Protein AF-A0A2G9V1F2-F1 (afdb_monomer_lite)

Organism: Teladorsagia circumcincta (NCBI:txid45464)

Radius of gyration: 13.69 Å; chains: 1; bounding box: 33×30×32 Å

pLDDT: mean 94.8, std 7.44, range [48.66, 98.25]

Secondary structure (DSSP, 8-state):
-------SSHHHHHTT-SEE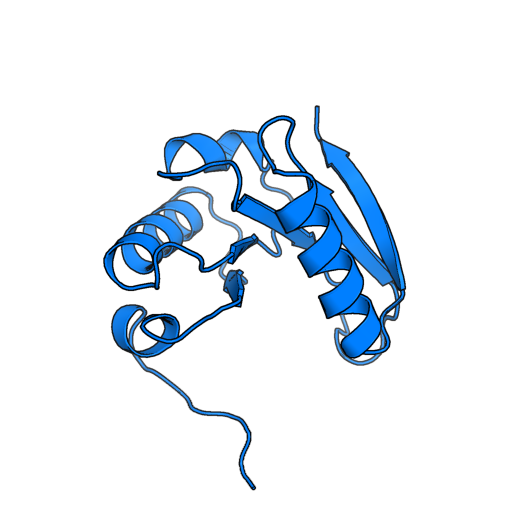EE---S-HHHHHHHHHHHHHHS-TTPEEEE--SSS-HHHHGGG-S-GGGEEEEEEPSSTTT--EEEEEE-TTS-HHHHHHHHHHHHHTT-EEEEEE--

InterPro domains:
  IPR006176 3-hydroxyacyl-CoA dehydrogenase, NAD binding [PF02737] (2-116)
  IPR036291 NAD(P)-binding domain superfamily [SSF51735] (4-116)
  IPR052242 Mitochondrial 3-hydroxyacyl-CoA dehydrogenase [PTHR43561] (1-116)

Foldseek 3Di:
DDPDDDDPDLLVVAQEAQEDEDDDPQDQVVLLVSLLRSVVRHDPNHAAEYQHDPDDQVSSVVSDPQLQRYWYWHADPVRLPAQEIETEHEPRHHPVNSVVNCVVSVVSVHDYDYHYDD

Sequence (118 aa):
MRQLTLCADVPSAVCNAVYIIEAVVEKKEVKEAIFTEAQNHCPPNALLITNTSSIRLVDLLPSMRDHARFAGLHFFNPVPVMKLVEVVSTPETSNETHQKLVDFCKSLGKQPVSCKVC

Structure (mmCIF, N/CA/C/O backbone):
data_AF-A0A2G9V1F2-F1
#
_e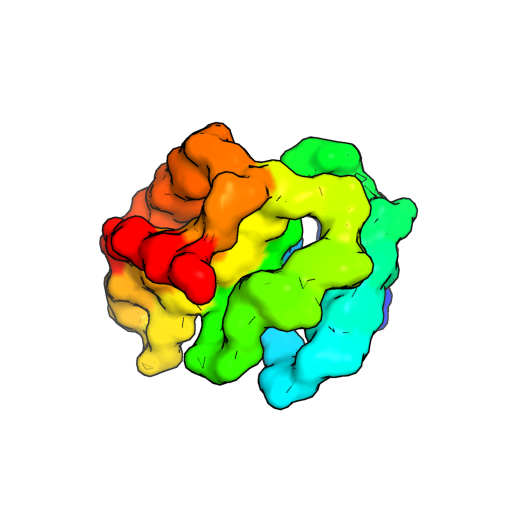ntry.id   AF-A0A2G9V1F2-F1
#
loop_
_atom_site.group_PDB
_atom_site.id
_atom_site.type_symbol
_atom_site.label_atom_id
_atom_site.label_alt_id
_atom_site.label_comp_id
_atom_site.label_asym_id
_atom_site.label_entity_id
_atom_site.label_seq_id
_atom_site.pdbx_PDB_ins_code
_atom_site.Cartn_x
_atom_site.Cartn_y
_atom_site.Cartn_z
_atom_site.occupancy
_atom_site.B_iso_or_equiv
_atom_site.auth_seq_id
_atom_site.auth_comp_id
_atom_site.auth_asym_id
_atom_site.auth_atom_id
_atom_site.pdbx_PDB_model_num
ATOM 1 N N . MET A 1 1 ? -18.793 -16.114 -9.056 1.00 48.66 1 MET A N 1
ATOM 2 C CA . MET A 1 1 ? -18.172 -14.887 -9.606 1.00 48.66 1 MET A CA 1
ATOM 3 C C . MET A 1 1 ? -16.687 -14.931 -9.296 1.00 48.66 1 MET A C 1
ATOM 5 O O . MET A 1 1 ? -16.340 -15.163 -8.145 1.00 48.66 1 MET A O 1
ATOM 9 N N . ARG A 1 2 ? -15.817 -14.791 -10.300 1.00 55.81 2 ARG A N 1
ATOM 10 C CA . ARG A 1 2 ? -14.364 -14.775 -10.094 1.00 55.81 2 ARG A CA 1
ATOM 11 C C . ARG A 1 2 ? -13.970 -13.342 -9.733 1.00 55.81 2 ARG A C 1
ATOM 13 O O . ARG A 1 2 ? -14.093 -12.463 -10.572 1.00 55.81 2 ARG A O 1
ATOM 20 N N . GLN A 1 3 ? -13.582 -13.109 -8.482 1.00 87.50 3 GLN A N 1
ATOM 21 C CA . GLN A 1 3 ? -13.221 -11.776 -7.966 1.00 87.50 3 GLN A CA 1
ATOM 22 C C . GLN A 1 3 ? -11.735 -11.429 -8.185 1.00 87.50 3 GLN A C 1
ATOM 24 O O . GLN A 1 3 ? -11.236 -10.465 -7.621 1.00 87.50 3 GLN A O 1
ATOM 29 N N . LEU A 1 4 ? -11.018 -12.237 -8.973 1.00 92.56 4 LEU A N 1
ATOM 30 C CA . LEU A 1 4 ? -9.593 -12.081 -9.244 1.00 92.56 4 LEU A CA 1
ATOM 31 C C . LEU A 1 4 ? -9.364 -12.006 -10.751 1.00 92.56 4 LEU A C 1
ATOM 33 O O . LEU A 1 4 ? -9.739 -12.930 -11.482 1.00 92.56 4 LEU A O 1
ATOM 37 N N . THR A 1 5 ? -8.703 -10.933 -11.171 1.00 94.06 5 THR A N 1
ATOM 38 C CA . THR A 1 5 ? -8.227 -10.707 -12.536 1.00 94.06 5 THR A CA 1
ATOM 39 C C . THR A 1 5 ? -6.710 -10.619 -12.490 1.00 94.06 5 THR A C 1
ATOM 41 O O . THR A 1 5 ? -6.159 -9.926 -11.639 1.00 94.06 5 THR A O 1
ATOM 44 N N . LEU A 1 6 ? -6.037 -11.350 -13.376 1.00 95.62 6 LEU A N 1
ATOM 45 C CA . LEU A 1 6 ? -4.585 -11.292 -13.514 1.00 95.62 6 LEU A CA 1
ATOM 46 C C . LEU A 1 6 ? -4.240 -10.309 -14.630 1.00 95.62 6 LEU A C 1
ATOM 48 O O . LEU A 1 6 ? -4.815 -10.392 -15.714 1.00 95.62 6 LEU A O 1
ATOM 52 N N . CYS A 1 7 ? -3.287 -9.427 -14.361 1.00 95.19 7 CYS A N 1
ATOM 53 C CA . CYS A 1 7 ? -2.725 -8.495 -15.331 1.00 95.19 7 CYS A CA 1
ATOM 54 C C . CYS A 1 7 ? -1.234 -8.807 -15.503 1.00 95.19 7 CYS A C 1
ATOM 56 O O . CYS A 1 7 ? -0.587 -9.261 -14.559 1.00 95.19 7 CYS A O 1
ATOM 58 N N . ALA A 1 8 ? -0.700 -8.585 -16.703 1.00 94.94 8 ALA A N 1
ATOM 59 C CA . ALA A 1 8 ? 0.718 -8.802 -17.001 1.00 94.94 8 ALA A CA 1
ATOM 60 C C . ALA A 1 8 ? 1.565 -7.525 -16.848 1.00 94.94 8 ALA A C 1
ATOM 62 O O . ALA A 1 8 ? 2.790 -7.594 -16.889 1.00 94.94 8 ALA A O 1
ATOM 63 N N . ASP A 1 9 ? 0.914 -6.376 -16.669 1.00 95.62 9 ASP A N 1
ATOM 64 C CA . ASP A 1 9 ? 1.520 -5.051 -16.625 1.00 95.62 9 ASP A CA 1
ATOM 65 C C . ASP A 1 9 ? 0.858 -4.172 -15.549 1.00 95.62 9 ASP A C 1
ATOM 67 O O . ASP A 1 9 ? -0.304 -4.375 -15.175 1.00 95.62 9 ASP A O 1
ATOM 71 N N . VAL A 1 10 ? 1.613 -3.195 -15.038 1.00 96.38 10 VAL A N 1
ATOM 72 C CA . VAL A 1 10 ? 1.147 -2.255 -14.007 1.00 96.38 10 VAL A CA 1
ATOM 73 C C . VAL A 1 10 ? 0.007 -1.360 -14.514 1.00 96.38 10 VAL A C 1
ATOM 75 O O . VAL A 1 10 ? -0.992 -1.265 -13.797 1.00 96.38 10 VAL A O 1
ATOM 78 N N . PRO A 1 11 ? 0.071 -0.741 -15.714 1.00 96.81 11 PRO A N 1
ATOM 79 C CA . PRO A 1 11 ? -0.983 0.151 -16.199 1.00 96.81 11 PRO A CA 1
ATOM 80 C C . PRO A 1 11 ? -2.376 -0.483 -16.174 1.00 96.81 11 PRO A C 1
ATOM 82 O O . PRO A 1 11 ? -3.314 0.095 -15.618 1.00 96.81 11 PRO A O 1
ATOM 85 N N . SER A 1 12 ? -2.502 -1.698 -16.709 1.00 96.38 12 SER A N 1
ATOM 86 C CA . SER A 1 12 ? -3.768 -2.436 -16.756 1.00 96.38 12 SER A CA 1
ATOM 87 C C . SER A 1 12 ? -4.263 -2.847 -15.368 1.00 96.38 12 SER A C 1
ATOM 89 O O . SER A 1 12 ? -5.466 -3.002 -15.165 1.00 96.38 12 SER A O 1
ATOM 91 N N . ALA A 1 13 ? -3.358 -3.023 -14.401 1.00 96.38 13 ALA A N 1
ATOM 92 C CA . ALA A 1 13 ? -3.709 -3.373 -13.028 1.00 96.38 13 ALA A CA 1
ATOM 93 C C . ALA A 1 13 ? -4.226 -2.174 -12.214 1.00 96.38 13 ALA A C 1
ATOM 95 O O . ALA A 1 13 ? -5.091 -2.348 -11.354 1.00 96.38 13 ALA A O 1
ATOM 96 N N . VAL A 1 14 ? -3.708 -0.965 -12.462 1.00 97.69 14 VAL A N 1
ATOM 97 C CA . VAL A 1 14 ? -3.950 0.197 -11.585 1.00 97.69 14 VAL A CA 1
ATOM 98 C C . VAL A 1 14 ? -4.955 1.212 -12.128 1.00 97.69 14 VAL A C 1
ATOM 100 O O . VAL A 1 14 ? -5.415 2.058 -11.362 1.00 97.69 14 VAL A O 1
ATOM 103 N N . CYS A 1 15 ? -5.320 1.146 -13.413 1.00 96.75 15 CYS A N 1
ATOM 104 C CA . CYS A 1 15 ? -6.094 2.193 -14.097 1.00 96.75 15 CYS A CA 1
ATOM 105 C C . CYS A 1 15 ? -7.459 2.522 -13.471 1.00 96.75 15 CYS A C 1
ATOM 107 O O . CYS A 1 15 ? -7.930 3.649 -13.588 1.00 96.75 15 CYS A O 1
ATOM 109 N N . ASN A 1 16 ? -8.065 1.572 -12.756 1.00 95.88 16 ASN A N 1
ATOM 110 C CA . ASN A 1 16 ? -9.324 1.754 -12.025 1.00 95.88 16 ASN A CA 1
ATOM 111 C C . ASN A 1 16 ? -9.190 1.417 -10.527 1.00 95.88 16 ASN A C 1
ATOM 113 O O . ASN A 1 16 ? -10.189 1.177 -9.848 1.00 95.88 16 ASN A O 1
ATOM 117 N N . ALA A 1 17 ? -7.961 1.336 -10.008 1.00 96.69 17 ALA A N 1
ATOM 118 C CA . ALA A 1 17 ? -7.709 0.916 -8.636 1.00 96.69 17 ALA A CA 1
ATOM 119 C C . ALA A 1 17 ? -7.942 2.059 -7.638 1.00 96.69 17 ALA A C 1
ATOM 121 O O . ALA A 1 17 ? -7.520 3.192 -7.854 1.00 96.69 17 ALA A O 1
ATOM 122 N N . VAL A 1 18 ? -8.572 1.730 -6.507 1.00 96.62 18 VAL A N 1
ATOM 123 C CA . VAL A 1 18 ? -8.721 2.642 -5.357 1.00 96.62 18 VAL A CA 1
ATOM 124 C C . VAL A 1 18 ? -7.603 2.426 -4.335 1.00 96.62 18 VAL A C 1
ATOM 126 O O . VAL A 1 18 ? -7.107 3.384 -3.752 1.00 96.62 18 VAL A O 1
ATOM 129 N N . TYR A 1 19 ? -7.182 1.175 -4.147 1.00 97.50 19 TYR A N 1
ATOM 130 C CA . TYR A 1 19 ? -6.083 0.781 -3.269 1.00 97.50 19 TYR A CA 1
ATOM 131 C C . TYR A 1 19 ? -5.046 0.029 -4.102 1.00 97.50 19 TYR A C 1
ATOM 133 O O . TYR A 1 19 ? -5.381 -0.967 -4.745 1.00 97.50 19 TYR A O 1
ATOM 141 N N . ILE A 1 20 ? -3.800 0.491 -4.085 1.00 98.19 20 ILE A N 1
ATOM 142 C CA . ILE A 1 20 ? -2.671 -0.156 -4.756 1.00 98.19 20 ILE A CA 1
ATOM 143 C C . ILE A 1 20 ? -1.720 -0.631 -3.666 1.00 98.19 20 ILE A C 1
ATOM 145 O O . ILE A 1 20 ? -1.085 0.191 -3.011 1.00 98.19 20 ILE A O 1
ATOM 149 N N . ILE A 1 21 ? -1.653 -1.947 -3.457 1.00 98.00 21 ILE A N 1
ATOM 150 C CA . ILE A 1 21 ? -0.815 -2.573 -2.428 1.00 98.00 21 ILE A CA 1
ATOM 151 C C . ILE A 1 21 ? 0.380 -3.237 -3.108 1.00 98.00 21 ILE A C 1
ATOM 153 O O . ILE A 1 21 ? 0.240 -4.228 -3.823 1.00 98.00 21 ILE A O 1
ATOM 157 N N . GLU A 1 22 ? 1.558 -2.678 -2.877 1.00 97.81 22 GLU A N 1
ATOM 158 C CA . GLU A 1 22 ? 2.835 -3.170 -3.368 1.00 97.81 22 GLU A CA 1
ATOM 159 C C . GLU A 1 22 ? 3.387 -4.247 -2.418 1.00 97.81 22 GLU A C 1
ATOM 161 O O . GLU A 1 22 ? 3.531 -4.020 -1.216 1.00 97.81 22 GLU A O 1
ATOM 166 N N . ALA A 1 23 ? 3.690 -5.425 -2.970 1.00 96.81 23 ALA A N 1
ATOM 167 C CA . ALA A 1 23 ? 4.278 -6.564 -2.259 1.00 96.81 23 ALA A CA 1
ATOM 168 C C . ALA A 1 23 ? 5.303 -7.310 -3.142 1.00 96.81 23 ALA A C 1
ATOM 170 O O . ALA A 1 23 ? 5.260 -8.532 -3.292 1.00 96.81 23 ALA A O 1
ATOM 171 N N . VAL A 1 24 ? 6.190 -6.555 -3.789 1.00 96.44 24 VAL A N 1
ATOM 172 C CA . VAL A 1 24 ? 7.315 -7.059 -4.582 1.00 96.44 24 VAL A CA 1
ATOM 173 C C . VAL A 1 24 ? 8.530 -7.359 -3.698 1.00 96.44 24 VAL A C 1
ATOM 175 O O . VAL A 1 24 ? 8.500 -7.194 -2.479 1.00 96.44 24 VAL A O 1
ATOM 178 N N . VAL A 1 25 ? 9.620 -7.805 -4.330 1.00 96.38 25 VAL A N 1
ATOM 179 C CA . VAL A 1 25 ? 10.908 -8.043 -3.668 1.00 96.38 25 VAL A CA 1
ATOM 180 C C . VAL A 1 25 ? 11.356 -6.834 -2.842 1.00 96.38 25 VAL A C 1
ATOM 182 O O . VAL A 1 25 ? 11.180 -5.685 -3.246 1.00 96.38 25 VAL A O 1
ATOM 185 N N . GLU A 1 26 ? 11.984 -7.105 -1.699 1.00 96.12 26 GLU A N 1
ATOM 186 C CA . GLU A 1 26 ? 12.442 -6.090 -0.750 1.00 96.12 26 GLU A CA 1
ATOM 187 C C . GLU A 1 26 ? 13.713 -5.374 -1.241 1.00 96.12 26 GLU A C 1
ATOM 189 O O . GLU A 1 26 ? 14.805 -5.516 -0.693 1.00 96.12 26 GLU A O 1
ATOM 194 N N . LYS A 1 27 ? 13.571 -4.627 -2.339 1.00 97.12 27 LYS A N 1
ATOM 195 C CA . LYS A 1 27 ? 14.593 -3.768 -2.941 1.00 97.12 27 LYS A CA 1
ATOM 196 C C . LYS A 1 27 ? 13.990 -2.400 -3.206 1.00 97.12 27 LYS A C 1
ATOM 198 O O . LYS A 1 27 ? 12.971 -2.301 -3.893 1.00 97.12 27 LYS A O 1
ATOM 203 N N . LYS A 1 28 ? 14.631 -1.360 -2.676 1.00 96.31 28 LYS A N 1
ATOM 204 C CA . LYS A 1 28 ? 14.138 0.017 -2.736 1.00 96.31 28 LYS A CA 1
ATOM 205 C C . LYS A 1 28 ? 13.874 0.452 -4.176 1.00 96.31 28 LYS A C 1
ATOM 207 O O . LYS A 1 28 ? 12.768 0.878 -4.487 1.00 96.31 28 LYS A O 1
ATOM 212 N N . GLU A 1 29 ? 14.837 0.230 -5.060 1.00 97.00 29 GLU A N 1
ATOM 213 C CA . GLU A 1 29 ? 14.797 0.689 -6.450 1.00 97.00 29 GLU A CA 1
ATOM 214 C C . GLU A 1 29 ? 13.641 0.036 -7.223 1.00 97.00 29 GLU A C 1
ATOM 216 O O . GLU A 1 29 ? 13.008 0.664 -8.067 1.00 97.00 29 GLU A O 1
ATOM 221 N N . VAL A 1 30 ? 13.328 -1.227 -6.908 1.00 97.44 30 VAL A N 1
ATOM 222 C CA . VAL A 1 30 ? 12.216 -1.950 -7.541 1.00 97.44 30 VAL A CA 1
ATOM 223 C C . VAL A 1 30 ? 10.878 -1.378 -7.076 1.00 97.44 30 VAL A C 1
ATOM 225 O O . VAL A 1 30 ? 9.996 -1.145 -7.899 1.00 97.44 30 VAL A O 1
ATOM 228 N N . LYS A 1 31 ? 10.722 -1.116 -5.774 1.00 97.94 31 LYS A N 1
ATOM 229 C CA . LYS A 1 31 ? 9.496 -0.514 -5.230 1.00 97.94 31 LYS A CA 1
ATOM 230 C C . LYS A 1 31 ? 9.275 0.894 -5.782 1.00 97.94 31 LYS A C 1
ATOM 232 O O . LYS A 1 31 ? 8.172 1.204 -6.224 1.00 97.94 31 LYS A O 1
ATOM 237 N N . GLU A 1 32 ? 10.319 1.720 -5.820 1.00 97.69 32 GLU A N 1
ATOM 238 C CA . GLU A 1 32 ? 10.263 3.074 -6.390 1.00 97.69 32 GLU A CA 1
ATOM 239 C C . GLU A 1 32 ? 9.867 3.057 -7.872 1.00 97.69 32 GLU A C 1
ATOM 241 O O . GLU A 1 32 ? 9.024 3.855 -8.292 1.00 97.69 32 GLU A O 1
ATOM 246 N N . ALA A 1 33 ? 10.412 2.121 -8.659 1.00 97.31 33 ALA A N 1
ATOM 247 C CA . ALA A 1 33 ? 10.030 1.946 -10.059 1.00 97.31 33 ALA A CA 1
ATOM 248 C C . ALA A 1 33 ? 8.541 1.583 -10.200 1.00 97.31 33 ALA A C 1
ATOM 250 O O . ALA A 1 33 ? 7.827 2.224 -10.973 1.00 97.31 33 ALA A O 1
ATOM 251 N N . ILE A 1 34 ? 8.051 0.631 -9.397 1.00 97.50 34 ILE A N 1
ATOM 252 C CA . ILE A 1 34 ? 6.635 0.230 -9.389 1.00 97.50 34 ILE A CA 1
ATOM 253 C C . ILE A 1 34 ? 5.726 1.399 -9.015 1.00 97.50 34 ILE A C 1
ATOM 255 O O . ILE A 1 34 ? 4.717 1.624 -9.681 1.00 97.50 34 ILE A O 1
ATOM 259 N N . PHE A 1 35 ? 6.068 2.175 -7.986 1.00 97.88 35 PHE A N 1
ATOM 260 C CA . PHE A 1 35 ? 5.258 3.329 -7.607 1.00 97.88 35 PHE A CA 1
ATOM 261 C C . PHE A 1 35 ? 5.291 4.438 -8.654 1.00 97.88 35 PHE A C 1
ATOM 263 O O . PHE A 1 35 ? 4.269 5.084 -8.890 1.00 97.88 35 PHE A O 1
ATOM 270 N N . THR A 1 36 ? 6.435 4.666 -9.295 1.00 97.38 36 THR A N 1
ATOM 271 C CA . THR A 1 36 ? 6.554 5.642 -10.385 1.00 97.38 36 THR A CA 1
ATOM 272 C C . THR A 1 36 ? 5.639 5.262 -11.547 1.00 97.38 36 THR A C 1
ATOM 274 O O . THR A 1 36 ? 4.877 6.098 -12.033 1.00 97.38 36 THR A O 1
ATOM 277 N N . GLU A 1 37 ? 5.662 3.994 -11.957 1.00 97.50 37 GLU A N 1
ATOM 278 C CA . GLU A 1 37 ? 4.805 3.481 -13.023 1.00 97.50 37 GLU A CA 1
ATOM 279 C C . GLU A 1 37 ? 3.326 3.514 -12.622 1.00 97.50 37 GLU A C 1
ATOM 281 O O . GLU A 1 37 ? 2.497 4.047 -13.360 1.00 97.50 37 GLU A O 1
ATOM 286 N N . ALA A 1 38 ? 2.988 3.053 -11.415 1.00 97.88 38 ALA A N 1
ATOM 287 C CA . ALA A 1 38 ? 1.618 3.063 -10.917 1.00 97.88 38 ALA A CA 1
ATOM 288 C C . ALA A 1 38 ? 1.019 4.478 -10.917 1.00 97.88 38 ALA A C 1
ATOM 290 O O . ALA A 1 38 ? -0.103 4.673 -11.377 1.00 97.88 38 ALA A O 1
ATOM 291 N N . GLN A 1 39 ? 1.781 5.484 -10.481 1.00 97.50 39 GLN A N 1
ATOM 292 C CA . GLN A 1 39 ? 1.351 6.887 -10.447 1.00 97.50 39 GLN A CA 1
ATOM 293 C C . GLN A 1 39 ? 1.092 7.509 -11.822 1.00 97.50 39 GLN A C 1
ATOM 295 O O . GLN A 1 39 ? 0.399 8.523 -11.900 1.00 97.50 39 GLN A O 1
ATOM 300 N N . ASN A 1 40 ? 1.645 6.946 -12.899 1.00 97.56 40 ASN A N 1
ATOM 301 C CA . ASN A 1 40 ? 1.365 7.404 -14.262 1.00 97.56 40 ASN A CA 1
ATOM 302 C C . ASN A 1 40 ? 0.011 6.922 -14.781 1.00 97.56 40 ASN A C 1
ATOM 304 O O . ASN A 1 40 ? -0.532 7.531 -15.700 1.00 97.56 40 ASN A O 1
ATOM 308 N N . HIS A 1 41 ? -0.519 5.840 -14.211 1.00 98.00 41 HIS A N 1
ATOM 309 C CA . HIS A 1 41 ? -1.675 5.143 -14.765 1.00 98.00 41 HIS A CA 1
ATOM 310 C C . HIS A 1 41 ? -2.850 5.029 -13.797 1.00 98.00 41 HIS A C 1
ATOM 312 O O . HIS A 1 41 ? -3.966 4.790 -14.246 1.00 98.00 41 HIS A O 1
ATOM 318 N N . CYS A 1 42 ? -2.638 5.199 -12.492 1.00 97.75 42 CYS A N 1
ATOM 319 C CA . CYS A 1 42 ? -3.704 5.110 -11.504 1.00 97.75 42 CYS A CA 1
ATOM 320 C C . CYS A 1 42 ? -4.539 6.398 -11.416 1.00 97.75 42 CYS A C 1
ATOM 322 O O . CYS A 1 42 ? -4.024 7.489 -11.683 1.00 97.75 42 CYS A O 1
ATOM 324 N N . PRO A 1 43 ? -5.787 6.312 -10.924 1.00 97.69 43 PRO A N 1
ATOM 325 C CA . PRO A 1 43 ? -6.575 7.484 -10.568 1.00 97.69 43 PRO A CA 1
ATOM 326 C C . PRO A 1 43 ? -5.847 8.422 -9.581 1.00 97.69 43 PRO A C 1
ATOM 328 O O . PRO A 1 43 ? -5.104 7.960 -8.702 1.00 97.69 43 PRO A O 1
ATOM 331 N N . PRO A 1 44 ? -6.088 9.745 -9.648 1.00 95.00 44 PRO A N 1
ATOM 332 C CA . PRO A 1 44 ? -5.421 10.728 -8.785 1.00 95.00 44 PRO A CA 1
ATOM 333 C C . PRO A 1 44 ? -5.751 10.547 -7.295 1.00 95.00 44 PRO A C 1
ATOM 335 O O . PRO A 1 44 ? -4.966 10.931 -6.434 1.00 95.00 44 PRO A O 1
ATOM 338 N N . ASN A 1 45 ? -6.869 9.898 -6.974 1.00 94.69 45 ASN A N 1
ATOM 339 C CA . ASN A 1 45 ? -7.311 9.602 -5.612 1.00 94.69 45 ASN A CA 1
ATOM 340 C C . ASN A 1 45 ? -6.975 8.174 -5.133 1.00 94.69 45 ASN A C 1
ATOM 342 O O . ASN A 1 45 ? -7.396 7.800 -4.038 1.00 94.69 45 ASN A O 1
ATOM 346 N N . ALA A 1 46 ? -6.257 7.373 -5.929 1.00 97.75 46 ALA A N 1
ATOM 347 C CA . ALA A 1 46 ? -5.827 6.037 -5.525 1.00 97.75 46 ALA A CA 1
ATOM 348 C C . ALA A 1 46 ? -4.826 6.097 -4.357 1.00 97.75 46 ALA A C 1
ATOM 350 O O . ALA A 1 46 ? -3.902 6.908 -4.357 1.00 97.75 46 ALA A O 1
ATOM 351 N N . LEU A 1 47 ? -4.972 5.220 -3.368 1.00 98.25 47 LEU A N 1
ATOM 352 C CA . LEU A 1 47 ? -4.007 5.107 -2.276 1.00 98.25 47 LEU A CA 1
ATOM 353 C C . LEU A 1 47 ? -2.827 4.229 -2.698 1.00 98.25 47 LEU A C 1
ATOM 355 O O . LEU A 1 47 ? -3.025 3.146 -3.254 1.00 98.25 47 LEU A O 1
ATOM 359 N N . LEU A 1 48 ? -1.612 4.693 -2.406 1.00 98.25 48 LEU A N 1
ATOM 360 C 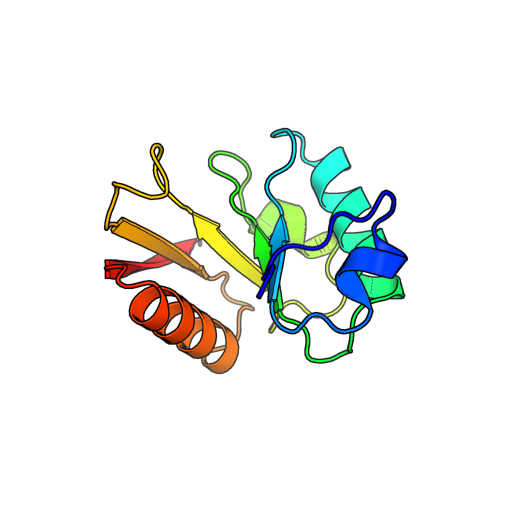CA . LEU A 1 48 ? -0.362 3.986 -2.679 1.00 98.25 48 LEU A CA 1
ATOM 361 C C . LEU A 1 48 ? 0.161 3.385 -1.380 1.00 98.25 48 LEU A C 1
ATOM 363 O O . LEU A 1 48 ? 0.465 4.099 -0.428 1.00 98.25 48 LEU A O 1
ATOM 367 N N . ILE A 1 49 ? 0.228 2.063 -1.327 1.00 98.19 49 ILE A N 1
ATOM 368 C CA . ILE A 1 49 ? 0.448 1.332 -0.087 1.00 98.19 49 ILE A CA 1
ATOM 369 C C . ILE A 1 49 ? 1.582 0.344 -0.302 1.00 98.19 49 ILE A C 1
ATOM 371 O O . ILE A 1 49 ? 1.575 -0.389 -1.286 1.00 98.19 49 ILE A O 1
ATOM 375 N N . THR A 1 50 ? 2.538 0.282 0.619 1.00 98.06 50 THR A N 1
ATOM 376 C CA . THR A 1 50 ? 3.597 -0.739 0.597 1.00 98.06 50 THR A CA 1
ATOM 377 C C . THR A 1 50 ? 3.432 -1.739 1.741 1.00 98.06 50 THR A C 1
ATOM 379 O O . THR A 1 50 ? 3.144 -1.353 2.873 1.00 98.06 50 THR A O 1
ATOM 382 N N . ASN A 1 51 ? 3.640 -3.026 1.458 1.00 97.50 51 ASN A N 1
ATOM 383 C CA . ASN A 1 51 ? 3.754 -4.100 2.455 1.00 97.50 51 ASN A CA 1
ATOM 384 C C . ASN A 1 51 ? 5.216 -4.325 2.906 1.00 97.50 51 ASN A C 1
ATOM 386 O O . ASN A 1 51 ? 5.550 -5.395 3.403 1.00 97.50 51 ASN A O 1
ATOM 390 N N . THR A 1 52 ? 6.111 -3.358 2.678 1.00 95.75 52 THR A N 1
ATOM 391 C CA . THR A 1 52 ? 7.514 -3.407 3.130 1.00 95.75 52 THR A CA 1
ATOM 392 C C . THR A 1 52 ? 7.637 -3.810 4.604 1.00 95.75 52 THR A C 1
ATOM 394 O O . THR A 1 52 ? 6.857 -3.361 5.447 1.00 95.75 52 THR A O 1
ATOM 397 N N . SER A 1 53 ? 8.642 -4.627 4.915 1.00 90.25 53 SER A N 1
ATOM 398 C CA . SER A 1 53 ? 8.955 -5.066 6.284 1.00 90.25 53 SER A CA 1
ATOM 399 C C . SER A 1 53 ? 10.261 -4.463 6.802 1.00 90.25 53 SER A C 1
ATOM 401 O O . SER A 1 53 ? 10.510 -4.477 8.005 1.00 90.25 53 SER A O 1
ATOM 403 N N . SER A 1 54 ? 11.142 -3.985 5.919 1.00 89.62 54 SER A N 1
ATOM 404 C CA . SER A 1 54 ? 12.497 -3.548 6.287 1.00 89.62 54 SER A CA 1
ATOM 405 C C . SER A 1 54 ? 12.919 -2.229 5.644 1.00 89.62 54 SER A C 1
ATOM 407 O O . SER A 1 54 ? 13.831 -1.577 6.153 1.00 89.62 54 SER A O 1
ATOM 409 N N . ILE A 1 55 ? 12.266 -1.798 4.561 1.00 94.38 55 ILE A N 1
ATOM 410 C CA . ILE A 1 55 ? 12.524 -0.482 3.961 1.00 94.38 55 ILE A CA 1
ATOM 411 C C . ILE A 1 55 ? 11.685 0.568 4.689 1.00 94.38 55 ILE A C 1
ATOM 413 O O . ILE A 1 55 ? 10.468 0.420 4.822 1.00 94.38 55 ILE A O 1
ATOM 417 N N . ARG A 1 56 ? 12.333 1.647 5.141 1.00 94.25 56 ARG A N 1
ATOM 418 C CA . ARG A 1 56 ? 11.655 2.759 5.816 1.00 94.25 56 ARG A CA 1
ATOM 419 C C . ARG A 1 56 ? 10.794 3.517 4.807 1.00 94.25 56 ARG A C 1
ATOM 421 O O . ARG A 1 56 ? 11.264 3.849 3.723 1.00 94.25 56 ARG A O 1
ATOM 428 N N . LEU A 1 57 ? 9.561 3.866 5.177 1.00 95.25 57 LEU A N 1
ATOM 429 C CA . LEU A 1 57 ? 8.652 4.604 4.285 1.00 95.25 57 LEU A CA 1
ATOM 430 C C . LEU A 1 57 ? 9.236 5.955 3.854 1.00 95.25 57 LEU A C 1
ATOM 432 O O . LEU A 1 57 ? 9.069 6.344 2.703 1.00 95.25 57 LEU A O 1
ATOM 436 N N . VAL A 1 58 ? 9.965 6.630 4.750 1.00 93.62 58 VAL A N 1
ATOM 437 C CA . VAL A 1 58 ? 10.631 7.909 4.452 1.00 93.62 58 VAL A CA 1
ATOM 438 C C . VAL A 1 58 ? 11.622 7.800 3.292 1.00 93.62 58 VAL A C 1
ATOM 440 O O . VAL A 1 58 ? 11.798 8.757 2.547 1.00 93.62 58 VAL A O 1
ATOM 443 N N . ASP A 1 59 ? 12.219 6.621 3.085 1.00 94.50 59 ASP A N 1
ATOM 444 C CA . ASP A 1 59 ? 13.151 6.392 1.983 1.00 94.50 59 ASP A CA 1
ATOM 445 C C . ASP A 1 59 ? 12.436 6.260 0.632 1.00 94.50 59 ASP A C 1
ATOM 447 O O . ASP A 1 59 ? 13.087 6.455 -0.390 1.00 94.50 59 ASP A O 1
ATOM 451 N N . LEU A 1 60 ? 11.135 5.946 0.622 1.00 95.94 60 LEU A N 1
ATOM 452 C CA . LEU A 1 60 ? 10.306 5.800 -0.582 1.00 95.94 60 LEU A CA 1
ATOM 453 C C . LEU A 1 60 ? 9.565 7.094 -0.955 1.00 95.94 60 LEU A C 1
ATOM 455 O O . LEU A 1 60 ? 9.153 7.242 -2.108 1.00 95.94 60 LEU A O 1
ATOM 459 N N . LEU A 1 61 ? 9.428 8.042 -0.018 1.00 95.12 61 LEU A N 1
ATOM 460 C CA . LEU A 1 61 ? 8.770 9.335 -0.243 1.00 95.12 61 LEU A CA 1
ATOM 461 C C . LEU A 1 61 ? 9.283 10.093 -1.479 1.00 95.12 61 LEU A C 1
ATOM 463 O O . LEU A 1 61 ? 8.439 10.588 -2.217 1.00 95.12 61 LEU A O 1
ATOM 467 N N . PRO A 1 62 ? 10.596 10.145 -1.795 1.00 95.19 62 PRO A N 1
ATOM 468 C CA . PRO A 1 62 ? 11.076 10.867 -2.978 1.00 95.19 62 PRO A CA 1
ATOM 469 C C . PRO A 1 62 ? 10.497 10.376 -4.314 1.00 95.19 62 PRO A C 1
ATOM 471 O O . PRO A 1 62 ? 10.524 11.114 -5.296 1.00 95.19 62 PRO A O 1
ATOM 474 N N . SER A 1 63 ? 9.978 9.143 -4.368 1.00 94.56 63 SER A N 1
ATOM 475 C CA . SER A 1 63 ? 9.313 8.594 -5.558 1.00 94.56 63 SER A CA 1
ATOM 476 C C . SER A 1 63 ? 7.807 8.899 -5.618 1.00 94.56 63 SER A C 1
ATOM 478 O O . SER A 1 63 ? 7.158 8.613 -6.627 1.00 94.56 63 SER A O 1
ATOM 480 N N . MET A 1 64 ? 7.228 9.490 -4.568 1.00 96.81 64 MET A N 1
ATOM 481 C CA . MET A 1 64 ? 5.813 9.857 -4.500 1.00 96.81 64 MET A CA 1
ATOM 482 C C . MET A 1 64 ? 5.575 11.280 -5.020 1.00 96.81 64 MET A C 1
ATOM 484 O O . MET A 1 64 ? 6.254 12.224 -4.636 1.00 96.81 64 MET A O 1
ATOM 488 N N . ARG A 1 65 ? 4.543 11.457 -5.848 1.00 96.38 65 ARG A N 1
ATOM 489 C CA . ARG A 1 65 ? 4.038 12.773 -6.285 1.00 96.38 65 ARG A CA 1
ATOM 490 C C . ARG A 1 65 ? 3.155 13.438 -5.237 1.00 96.38 65 ARG A C 1
ATOM 492 O O . ARG A 1 65 ? 3.099 14.659 -5.166 1.00 96.38 65 ARG A O 1
ATOM 499 N N . ASP A 1 66 ? 2.445 12.623 -4.466 1.00 96.69 66 ASP A N 1
ATOM 500 C CA . ASP A 1 66 ? 1.573 13.057 -3.383 1.00 96.69 66 ASP A CA 1
ATOM 501 C C . ASP A 1 66 ? 1.788 12.142 -2.177 1.00 96.69 66 ASP A C 1
ATOM 503 O O . ASP A 1 66 ? 1.404 10.970 -2.175 1.00 96.69 66 ASP A O 1
ATOM 507 N N . HIS A 1 67 ? 2.435 12.689 -1.153 1.00 97.31 67 HIS A N 1
ATOM 508 C CA . HIS A 1 67 ? 2.764 11.955 0.062 1.00 97.31 67 HIS A CA 1
ATOM 509 C C . HIS A 1 67 ? 1.517 11.713 0.934 1.00 97.31 67 HIS A C 1
ATOM 511 O O . HIS A 1 67 ? 1.475 10.744 1.691 1.00 97.31 67 HIS A O 1
ATOM 517 N N . ALA A 1 68 ? 0.465 12.530 0.791 1.00 97.62 68 ALA A N 1
ATOM 518 C CA . ALA A 1 68 ? -0.744 12.450 1.611 1.00 97.62 68 ALA A CA 1
ATOM 519 C C . ALA A 1 68 ? -1.519 11.140 1.413 1.00 97.62 68 ALA A C 1
ATOM 521 O O . ALA A 1 68 ? -2.244 10.700 2.315 1.00 97.62 68 ALA A O 1
ATOM 522 N N . ARG A 1 69 ? -1.350 10.507 0.248 1.00 97.31 69 ARG A N 1
ATOM 523 C CA . ARG A 1 69 ? -1.965 9.232 -0.153 1.00 97.31 69 ARG A CA 1
ATOM 524 C C . ARG A 1 69 ? -1.015 8.031 -0.089 1.00 97.31 69 ARG A C 1
ATOM 526 O O . ARG A 1 69 ? -1.399 6.949 -0.535 1.00 97.31 69 ARG A O 1
ATOM 533 N N . PHE A 1 70 ? 0.195 8.213 0.445 1.00 98.12 70 PHE A N 1
ATOM 534 C CA . PHE A 1 70 ? 1.178 7.147 0.634 1.00 98.12 70 PHE A CA 1
ATOM 535 C C . PHE A 1 70 ? 1.214 6.667 2.088 1.00 98.12 70 PHE A C 1
ATOM 537 O O . PHE A 1 70 ? 1.196 7.475 3.021 1.00 98.12 70 PHE A O 1
ATOM 544 N N . ALA A 1 71 ? 1.258 5.350 2.284 1.00 97.88 71 ALA A N 1
ATOM 545 C CA . ALA A 1 71 ? 1.353 4.725 3.601 1.00 97.88 71 ALA A CA 1
ATOM 546 C C . ALA A 1 71 ? 1.914 3.295 3.516 1.00 97.88 71 ALA A C 1
ATOM 548 O O . ALA A 1 71 ? 2.051 2.710 2.442 1.00 97.88 71 ALA A O 1
ATOM 549 N N . GLY A 1 72 ? 2.204 2.708 4.671 1.00 97.38 72 GLY A N 1
ATOM 550 C CA . GLY A 1 72 ? 2.537 1.296 4.816 1.00 97.38 72 GLY A CA 1
ATOM 551 C C . GLY A 1 72 ? 1.349 0.500 5.348 1.00 97.38 72 GLY A C 1
ATOM 552 O O . GLY A 1 72 ? 0.578 0.983 6.180 1.00 97.38 72 GLY A O 1
ATOM 553 N N . LEU A 1 73 ? 1.216 -0.734 4.873 1.00 96.75 73 LEU A N 1
ATOM 554 C CA . LEU A 1 73 ? 0.227 -1.693 5.347 1.00 96.75 73 LEU A CA 1
ATOM 555 C C . LEU A 1 73 ? 0.879 -3.066 5.455 1.00 96.75 73 LEU A C 1
ATOM 557 O O . LEU A 1 73 ? 0.926 -3.816 4.482 1.00 96.75 73 LEU A O 1
ATOM 561 N N . HIS A 1 74 ? 1.419 -3.364 6.632 1.00 96.69 74 HIS A N 1
ATOM 562 C CA . HIS A 1 74 ? 2.244 -4.545 6.843 1.00 96.69 74 HIS A CA 1
ATOM 563 C C . HIS A 1 74 ? 1.399 -5.712 7.365 1.00 96.69 74 HIS A C 1
ATOM 565 O O . HIS A 1 74 ? 0.858 -5.692 8.477 1.00 96.69 74 HIS A O 1
ATOM 571 N N . PHE A 1 75 ? 1.259 -6.729 6.515 1.00 96.31 75 PHE A N 1
ATOM 572 C CA . PHE A 1 75 ? 0.585 -7.986 6.811 1.00 96.31 75 PHE A CA 1
ATOM 573 C C . PHE A 1 75 ? 1.575 -9.043 7.296 1.00 96.31 75 PHE A C 1
ATOM 575 O O . PHE A 1 75 ? 2.681 -9.181 6.779 1.00 96.31 75 PHE A O 1
ATOM 582 N N . PHE A 1 76 ? 1.115 -9.884 8.220 1.00 93.25 76 PHE A N 1
ATOM 583 C CA . PHE A 1 76 ? 1.899 -10.994 8.750 1.00 93.25 76 PHE A CA 1
ATOM 584 C C . PHE A 1 76 ? 1.581 -12.298 8.012 1.00 93.25 76 PHE A C 1
ATOM 586 O O . PHE A 1 76 ? 0.420 -12.627 7.759 1.00 93.25 76 PHE A O 1
ATOM 593 N N . ASN A 1 77 ? 2.617 -13.073 7.691 1.00 89.81 77 ASN A N 1
ATOM 594 C CA . ASN A 1 77 ? 2.483 -14.378 7.047 1.00 89.81 77 ASN A CA 1
ATOM 595 C C . ASN A 1 77 ? 2.100 -15.457 8.087 1.00 89.81 77 ASN A C 1
ATOM 597 O O . ASN A 1 77 ? 2.779 -15.538 9.112 1.00 89.81 77 ASN A O 1
ATOM 601 N N . PRO A 1 78 ? 1.087 -16.318 7.852 1.00 91.62 78 PRO A N 1
ATOM 602 C CA . PRO A 1 78 ? 0.192 -16.384 6.688 1.00 91.62 78 PRO A CA 1
ATOM 603 C C . PRO A 1 78 ? -0.916 -15.329 6.673 1.00 91.62 78 PRO A C 1
ATOM 605 O O . PRO A 1 78 ? -1.750 -15.276 7.579 1.00 91.62 78 PRO A O 1
ATOM 608 N N . VAL A 1 79 ? -0.992 -14.561 5.579 1.00 93.50 79 VAL A N 1
ATOM 609 C CA . VAL A 1 79 ? -1.910 -13.414 5.435 1.00 93.50 79 VAL A CA 1
ATOM 610 C C . VAL A 1 79 ? -3.378 -13.768 5.700 1.00 93.50 79 VAL A C 1
ATOM 612 O O . VAL A 1 79 ? -4.039 -12.997 6.390 1.00 93.50 79 VAL A O 1
ATOM 615 N N . PRO A 1 80 ? -3.941 -14.905 5.243 1.00 92.12 80 PRO A N 1
ATOM 616 C CA . PRO A 1 80 ? -5.341 -15.232 5.530 1.00 92.12 80 PRO A CA 1
ATOM 617 C C . PRO A 1 80 ? -5.609 -15.545 7.009 1.00 92.12 80 PRO A C 1
ATOM 619 O O . PRO A 1 80 ? -6.706 -15.288 7.497 1.00 92.12 80 PRO A O 1
ATOM 622 N N . VAL A 1 81 ? -4.607 -16.067 7.722 1.00 93.44 81 VAL A N 1
ATOM 623 C CA . VAL A 1 81 ? -4.737 -16.583 9.095 1.00 93.44 81 VAL A CA 1
ATOM 624 C C . VAL A 1 81 ? -4.468 -15.491 10.129 1.00 93.44 81 VAL A C 1
ATOM 626 O O . VAL A 1 81 ? -5.196 -15.371 11.115 1.00 93.44 81 VAL A O 1
ATOM 629 N N . MET A 1 82 ? -3.439 -14.674 9.905 1.00 94.62 82 MET A N 1
ATOM 630 C CA . MET A 1 82 ? -3.024 -13.643 10.851 1.00 94.62 82 MET A CA 1
ATOM 631 C C . MET A 1 82 ? -4.044 -12.506 10.901 1.00 94.62 82 MET A C 1
ATOM 633 O O . MET A 1 82 ? -4.470 -11.986 9.869 1.00 94.62 82 MET A O 1
ATOM 637 N N . LYS A 1 83 ? -4.458 -12.116 12.111 1.00 93.81 83 LYS A N 1
ATOM 638 C CA . LYS A 1 83 ? -5.433 -11.031 12.307 1.00 93.81 83 LYS A CA 1
ATOM 639 C C . LYS A 1 83 ? -4.783 -9.656 12.347 1.00 93.81 83 LYS A C 1
ATOM 641 O O . LYS A 1 83 ? -5.413 -8.698 11.922 1.00 93.81 83 LYS A O 1
ATOM 646 N N . LEU A 1 84 ? -3.558 -9.569 12.854 1.00 96.06 84 LEU A N 1
ATOM 647 C CA . LEU A 1 84 ? -2.841 -8.312 13.011 1.00 96.06 84 LEU A CA 1
ATOM 648 C C . LEU A 1 84 ? -2.434 -7.740 11.649 1.00 96.06 84 LEU A C 1
ATOM 650 O O . LEU A 1 84 ? -1.962 -8.482 10.785 1.00 96.06 84 LEU A O 1
ATOM 654 N N . VAL A 1 85 ? -2.607 -6.430 11.487 1.00 97.12 85 VAL A N 1
ATOM 655 C CA . VAL A 1 85 ? -2.063 -5.646 10.372 1.00 97.12 85 VAL A CA 1
ATOM 656 C C . VAL A 1 85 ? -1.573 -4.316 10.930 1.00 97.12 85 VAL A C 1
ATOM 658 O O . VAL A 1 85 ? -2.294 -3.666 11.686 1.00 97.12 85 VAL A O 1
ATOM 661 N N . GLU A 1 86 ? -0.370 -3.893 10.566 1.00 97.31 86 GLU A N 1
ATOM 662 C CA . GLU A 1 86 ? 0.159 -2.588 10.971 1.00 97.31 86 GLU A CA 1
ATOM 663 C C . GLU A 1 86 ? -0.171 -1.547 9.898 1.00 97.31 86 GLU A C 1
ATOM 665 O O . GLU A 1 86 ? 0.213 -1.690 8.736 1.00 97.31 86 GLU A O 1
ATOM 670 N N . VAL A 1 87 ? -0.894 -0.496 10.285 1.00 97.69 87 VAL A N 1
ATOM 671 C CA . VAL A 1 87 ? -1.156 0.679 9.447 1.00 97.69 87 VAL A CA 1
ATOM 672 C C . VAL A 1 87 ? -0.091 1.714 9.779 1.00 97.69 87 VAL A C 1
ATOM 674 O O . VAL A 1 87 ? -0.157 2.375 10.819 1.00 97.69 87 VAL A O 1
AT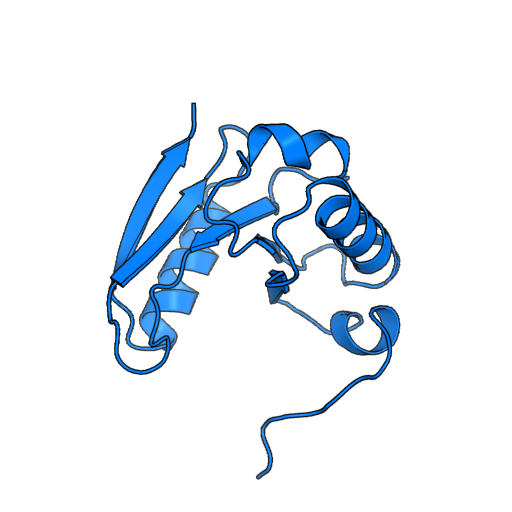OM 677 N N . VAL A 1 88 ? 0.907 1.824 8.909 1.00 96.62 88 VAL A N 1
ATOM 678 C CA . VAL A 1 88 ? 2.109 2.630 9.130 1.00 96.62 88 VAL A CA 1
ATOM 679 C C . VAL A 1 88 ? 1.974 3.956 8.383 1.00 96.62 88 VAL A C 1
ATOM 681 O O . VAL A 1 88 ? 1.858 3.979 7.160 1.00 96.62 88 VAL A O 1
ATOM 684 N N . SER A 1 89 ? 2.002 5.070 9.109 1.00 96.31 89 SER A N 1
ATOM 685 C CA . SER A 1 89 ? 1.917 6.422 8.539 1.00 96.31 89 SER A CA 1
ATOM 686 C C . SER A 1 89 ? 3.242 7.170 8.670 1.00 96.31 89 SER A C 1
ATOM 688 O O . SER A 1 89 ? 3.916 7.058 9.699 1.00 96.31 89 SER A O 1
ATOM 690 N N . THR A 1 90 ? 3.584 7.960 7.649 1.00 95.56 90 THR A N 1
ATOM 691 C CA . THR A 1 90 ? 4.620 9.001 7.737 1.00 95.56 90 THR A CA 1
ATOM 692 C C . THR A 1 90 ? 4.001 10.308 8.254 1.00 95.56 90 THR A C 1
ATOM 694 O O . THR A 1 90 ? 2.769 10.408 8.330 1.00 95.56 90 THR A O 1
ATOM 697 N N . PRO A 1 91 ? 4.804 11.324 8.620 1.00 94.75 91 PRO A N 1
ATOM 698 C CA . PRO A 1 91 ? 4.284 12.646 8.979 1.00 94.75 91 PRO A CA 1
ATOM 699 C C . PRO A 1 91 ? 3.438 13.308 7.880 1.00 94.75 91 PRO A C 1
ATOM 701 O O . PRO A 1 91 ? 2.561 14.113 8.181 1.00 94.75 91 PRO A O 1
ATOM 704 N N . GLU A 1 92 ? 3.694 12.969 6.617 1.00 95.56 92 GLU A N 1
ATOM 705 C CA . GLU A 1 92 ? 3.002 13.501 5.445 1.00 95.56 92 GLU A CA 1
ATOM 706 C C . GLU A 1 92 ? 1.730 12.725 5.087 1.00 95.56 92 GLU A C 1
ATOM 708 O O . GLU A 1 92 ? 0.880 13.265 4.380 1.00 95.56 92 GLU A O 1
ATOM 713 N N . THR A 1 93 ? 1.569 11.484 5.563 1.00 97.25 93 THR A N 1
ATOM 714 C CA . THR A 1 93 ? 0.350 10.698 5.339 1.00 97.25 93 THR A CA 1
ATOM 715 C C . THR A 1 93 ? -0.857 11.431 5.929 1.00 97.25 93 THR A C 1
ATOM 717 O O . THR A 1 93 ? -0.886 11.757 7.117 1.00 97.25 93 THR A O 1
ATOM 720 N N . SER A 1 94 ? -1.904 11.644 5.129 1.00 97.50 94 SER A N 1
ATOM 721 C CA . SER A 1 94 ? -3.109 12.310 5.629 1.00 97.50 94 SER A CA 1
ATOM 722 C C . SER A 1 94 ? -3.883 11.438 6.621 1.00 97.50 94 SER A C 1
ATOM 724 O O . SER A 1 94 ? -3.932 10.208 6.514 1.00 97.50 94 SER A O 1
ATOM 726 N N . ASN A 1 95 ? -4.582 12.092 7.553 1.00 97.19 95 ASN A N 1
ATOM 727 C CA . ASN A 1 95 ? -5.506 11.415 8.467 1.00 97.19 95 ASN A CA 1
ATOM 728 C C . ASN A 1 95 ? -6.609 10.657 7.709 1.00 97.19 95 ASN A C 1
ATOM 730 O O . ASN A 1 95 ? -7.042 9.597 8.153 1.00 97.19 95 ASN A O 1
ATOM 734 N N . GLU A 1 96 ? -7.043 11.177 6.556 1.00 97.44 96 GLU A N 1
ATOM 735 C CA . GLU A 1 96 ? -8.032 10.517 5.702 1.00 97.44 96 GLU A CA 1
ATOM 736 C C . GLU A 1 96 ? -7.493 9.196 5.139 1.00 97.44 96 GLU A C 1
ATOM 738 O O . GLU A 1 96 ? -8.161 8.167 5.247 1.00 97.44 96 GLU A O 1
ATOM 743 N N . THR A 1 97 ? -6.272 9.198 4.592 1.00 97.56 97 THR A N 1
ATOM 744 C CA . THR A 1 97 ? -5.593 7.982 4.119 1.00 97.56 97 THR A CA 1
ATOM 745 C C . THR A 1 97 ? -5.448 6.970 5.246 1.00 97.56 97 THR A C 1
ATOM 747 O O . THR A 1 97 ? -5.817 5.810 5.075 1.00 97.56 97 THR A O 1
ATOM 750 N N . HIS A 1 98 ? -4.979 7.405 6.419 1.00 97.81 98 HIS A N 1
ATOM 751 C CA . HIS A 1 98 ? -4.848 6.530 7.583 1.00 97.81 98 HIS A CA 1
ATOM 752 C C . HIS A 1 98 ? -6.183 5.867 7.948 1.00 97.81 98 HIS A C 1
ATOM 754 O O . HIS A 1 98 ? -6.261 4.645 8.082 1.00 97.81 98 HIS A O 1
ATOM 760 N N . GLN A 1 99 ? -7.251 6.659 8.051 1.00 97.88 99 GLN A N 1
ATOM 761 C CA . GLN A 1 99 ? -8.571 6.160 8.421 1.00 97.88 99 GLN A CA 1
ATOM 762 C C . GLN A 1 99 ? -9.130 5.189 7.369 1.00 97.88 99 GLN A C 1
ATOM 764 O O . GLN A 1 99 ? -9.605 4.109 7.723 1.00 97.88 99 GLN A O 1
ATOM 769 N N . LYS A 1 100 ? -8.982 5.506 6.075 1.00 97.94 100 LYS A N 1
ATOM 770 C CA . LYS A 1 100 ? -9.365 4.613 4.968 1.00 97.94 100 LYS A CA 1
ATOM 771 C C . LYS A 1 100 ? -8.667 3.256 5.040 1.00 97.94 100 LYS A C 1
ATOM 773 O O . LYS A 1 100 ? -9.285 2.250 4.696 1.00 97.94 100 LYS A O 1
ATOM 778 N N . LEU A 1 101 ? -7.406 3.210 5.468 1.00 97.81 101 LEU A N 1
ATOM 779 C CA . LEU A 1 101 ? -6.652 1.960 5.618 1.00 97.81 101 LEU A CA 1
ATOM 780 C C . LEU A 1 101 ? -7.084 1.164 6.848 1.00 97.81 101 LEU A C 1
ATOM 782 O O . LEU A 1 101 ? -7.228 -0.056 6.770 1.00 97.81 101 LEU A O 1
ATOM 786 N N . VAL A 1 102 ? -7.345 1.842 7.965 1.00 97.94 102 VAL A N 1
ATOM 787 C CA . VAL A 1 102 ? -7.910 1.212 9.165 1.00 97.94 102 VAL A CA 1
ATOM 788 C C . VAL A 1 102 ? -9.255 0.555 8.841 1.00 97.94 102 VAL A C 1
ATOM 790 O O . VAL A 1 102 ? -9.479 -0.604 9.200 1.00 97.94 102 VAL A O 1
ATOM 793 N N . ASP A 1 103 ? -10.134 1.257 8.130 1.00 97.88 103 ASP A N 1
ATOM 794 C CA . ASP A 1 103 ? -11.460 0.742 7.778 1.00 97.88 103 ASP A CA 1
ATOM 795 C C . ASP A 1 103 ? -11.386 -0.360 6.716 1.00 97.88 103 ASP A C 1
ATOM 797 O O . ASP A 1 103 ? -12.082 -1.373 6.833 1.00 97.88 103 ASP A O 1
ATOM 801 N N . PHE A 1 104 ? -10.467 -0.239 5.752 1.00 96.94 104 PHE A N 1
ATOM 802 C CA . PHE A 1 104 ? -10.145 -1.313 4.814 1.00 96.94 104 PHE A CA 1
ATOM 803 C C . PHE A 1 104 ? -9.736 -2.596 5.554 1.00 96.94 104 PHE A C 1
ATOM 805 O O . PHE A 1 104 ? -10.349 -3.642 5.344 1.00 96.94 104 PHE A O 1
ATOM 812 N N . CYS A 1 105 ? -8.794 -2.524 6.498 1.00 96.94 105 CYS A N 1
ATOM 813 C CA . CYS A 1 105 ? -8.383 -3.674 7.310 1.00 96.94 105 CYS A CA 1
ATOM 814 C C . CYS A 1 105 ? -9.543 -4.302 8.087 1.00 96.94 105 CYS A C 1
ATOM 816 O O . CYS A 1 105 ? -9.692 -5.526 8.091 1.00 96.94 105 CYS A O 1
ATOM 818 N N . LYS A 1 106 ? -10.395 -3.486 8.713 1.00 97.06 106 LYS A N 1
ATOM 819 C CA . LYS A 1 106 ? -11.578 -3.984 9.430 1.00 97.06 106 LYS A CA 1
ATOM 820 C C . LYS A 1 106 ? -12.547 -4.705 8.493 1.00 97.06 106 LYS A C 1
ATOM 822 O O . LYS A 1 106 ? -13.061 -5.757 8.865 1.00 97.06 106 LYS A O 1
ATOM 827 N N . SER A 1 107 ? -12.754 -4.195 7.275 1.00 96.44 107 SER A N 1
ATOM 828 C CA . SER A 1 107 ? -13.608 -4.847 6.268 1.00 96.44 107 SER A CA 1
ATOM 829 C C . SER A 1 107 ? -13.083 -6.223 5.835 1.00 96.44 107 SER A C 1
ATOM 831 O O . SER A 1 107 ? -13.868 -7.111 5.514 1.00 96.44 107 SER A O 1
ATOM 833 N N . LEU A 1 1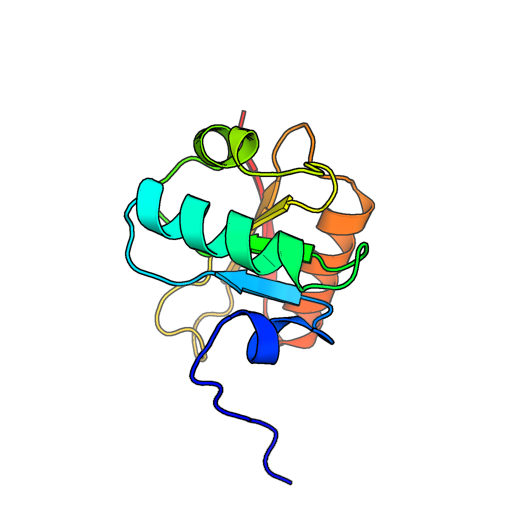08 ? -11.764 -6.437 5.920 1.00 94.06 108 LEU A N 1
ATOM 834 C CA . LEU A 1 108 ? -11.108 -7.727 5.690 1.00 94.06 108 LEU A CA 1
ATOM 835 C C . LEU A 1 108 ? -11.153 -8.665 6.915 1.00 94.06 108 LEU A C 1
ATOM 837 O O . LEU A 1 108 ? -10.545 -9.737 6.894 1.00 94.06 108 LEU A O 1
ATOM 841 N N . GLY A 1 109 ? -11.814 -8.266 8.008 1.00 95.81 109 GLY A N 1
ATOM 842 C CA . GLY A 1 109 ? -11.837 -9.008 9.273 1.00 95.81 109 GLY A CA 1
ATOM 843 C C . GLY A 1 109 ? -10.505 -8.977 10.032 1.00 95.81 109 GLY A C 1
ATOM 844 O O . GLY A 1 109 ? -10.255 -9.841 10.877 1.00 95.81 109 GLY A O 1
ATOM 845 N N . LYS A 1 110 ? -9.630 -8.011 9.722 1.00 96.38 110 LYS A N 1
ATOM 846 C CA . LYS A 1 110 ? -8.337 -7.812 10.387 1.00 96.38 110 LYS A CA 1
ATOM 847 C C . LYS A 1 110 ? -8.458 -6.868 11.583 1.00 96.38 110 LYS A C 1
ATOM 849 O O . LYS A 1 110 ? -9.431 -6.133 11.739 1.00 96.38 110 LYS A O 1
ATOM 854 N N . GLN A 1 111 ? -7.435 -6.894 12.427 1.00 97.06 111 GLN A N 1
ATOM 855 C CA . GLN A 1 111 ? -7.248 -6.034 13.588 1.00 97.06 111 GLN A CA 1
ATOM 856 C C . GLN A 1 111 ? -6.095 -5.067 13.289 1.00 97.06 111 GLN A C 1
ATOM 858 O O . GLN A 1 111 ? -4.934 -5.433 13.488 1.00 97.06 111 GLN A O 1
ATOM 863 N N . PRO A 1 112 ? -6.393 -3.869 12.750 1.00 97.31 112 PRO A N 1
ATOM 864 C CA . PRO A 1 112 ? -5.364 -2.886 12.460 1.00 97.31 112 PRO A CA 1
ATOM 865 C C . PRO A 1 112 ? -4.801 -2.285 13.750 1.00 97.31 112 PRO A C 1
ATOM 867 O O . PRO A 1 112 ? -5.555 -1.961 14.670 1.00 97.31 112 PRO A O 1
ATOM 870 N N . VAL A 1 113 ? -3.489 -2.075 13.782 1.00 97.19 113 VAL A N 1
ATOM 871 C CA . VAL A 1 113 ? -2.803 -1.253 14.786 1.00 97.19 113 VAL A CA 1
ATOM 872 C C . VAL A 1 113 ? -2.130 -0.076 14.093 1.00 97.19 113 VAL A C 1
ATOM 874 O O . VAL A 1 113 ? -1.530 -0.234 13.032 1.00 97.19 113 VAL A O 1
ATOM 877 N N . SER A 1 114 ? -2.262 1.118 14.664 1.00 95.50 114 SER A N 1
ATOM 878 C CA . SER A 1 114 ? -1.681 2.332 14.091 1.00 95.50 114 SER A CA 1
ATOM 879 C C . SER A 1 114 ? -0.229 2.484 14.533 1.00 95.50 114 SER A C 1
ATOM 881 O O . SER A 1 114 ? 0.057 2.551 15.729 1.00 95.50 114 SER A O 1
ATOM 883 N N . CYS A 1 115 ? 0.673 2.605 13.565 1.00 91.94 115 CYS A N 1
ATOM 884 C CA . CYS A 1 115 ? 2.097 2.822 13.778 1.00 91.94 115 CYS A CA 1
ATOM 885 C C . CYS A 1 115 ? 2.514 4.137 13.114 1.00 91.94 115 CYS A C 1
ATOM 887 O O . CYS A 1 115 ? 2.047 4.478 12.025 1.00 91.94 115 CYS A O 1
ATOM 889 N N . LYS A 1 116 ? 3.409 4.880 13.762 1.00 84.19 116 LYS A N 1
ATOM 890 C CA . LYS A 1 116 ? 4.028 6.070 13.175 1.00 84.19 116 LYS A CA 1
ATOM 891 C C . LYS A 1 116 ? 5.515 5.815 13.022 1.00 84.19 116 LYS A C 1
ATOM 893 O O . LYS A 1 116 ? 6.158 5.387 13.978 1.00 84.19 116 LYS A O 1
ATOM 898 N N . VAL A 1 117 ? 6.033 6.070 11.830 1.00 78.31 117 VAL A N 1
ATOM 899 C CA . VAL A 1 117 ? 7.475 6.158 11.594 1.00 78.31 117 VAL A CA 1
ATOM 900 C C . VAL A 1 117 ? 7.863 7.626 11.672 1.00 78.31 117 VAL A C 1
ATOM 902 O O . VAL A 1 117 ? 7.261 8.462 10.998 1.00 78.31 117 VAL A O 1
ATOM 905 N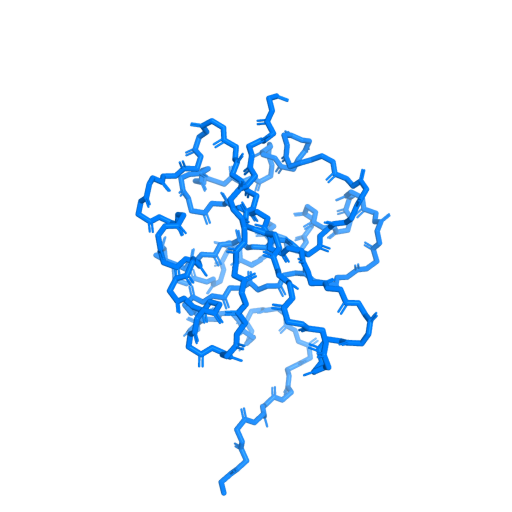 N . CYS A 1 118 ? 8.814 7.911 12.558 1.00 51.97 118 CYS A N 1
ATOM 906 C CA . CYS A 1 118 ? 9.481 9.202 12.661 1.00 51.97 118 CYS A CA 1
ATOM 907 C C . CYS A 1 118 ? 10.631 9.285 11.658 1.00 51.97 118 CYS A C 1
ATOM 909 O O . CYS A 1 118 ? 11.280 8.236 11.425 1.00 51.97 118 CYS A O 1
#